Protein AF-S0GVG3-F1 (afdb_monomer)

Sequence (83 aa):
MIEKIINRNIGKSQKCRVKYGNNSEFDLLIVNINDGERVRKFSIEAKHLSSEKDSIYFYPETKNDVVTIRWNHEIENYINEVQ

Organism: NCBI:txid1235789

Nearest PDB structures (foldseek):
  4tla-assembly1_C  TM=2.587E-01  e=3.160E-01  Synechococcus elongatus PCC 7942 = FACHB-805
  2zts-assembly1_A  TM=2.932E-01  e=9.134E-01  Pyrococcus horikoshii
  2dr3-assembly1_B  TM=2.994E-01  e=9.722E-01  Pyrococcus horikoshii OT3
  2dr3-assembly1_C  TM=2.969E-01  e=1.172E+00  Pyrococcus horikoshii OT3
  2dr3-assembly1_E  TM=2.885E-01  e=1.248E+00  Pyrococcus horikoshii OT3

Mean predicted aligned error: 2.94 Å

pLDDT: mean 94.09, std 4.98, range [65.88, 98.19]

Structure (mmCIF, N/CA/C/O backbone):
data_AF-S0GVG3-F1
#
_entry.id   AF-S0GVG3-F1
#
loop_
_atom_site.group_PDB
_atom_site.id
_atom_site.type_symbol
_atom_site.label_atom_id
_atom_site.label_alt_id
_atom_site.label_comp_id
_atom_site.label_asym_id
_atom_site.label_entity_id
_atom_site.label_seq_id
_atom_site.pdbx_PDB_ins_code
_atom_site.Cartn_x
_atom_site.Cartn_y
_atom_site.Cartn_z
_atom_site.occupancy
_atom_site.B_iso_or_equiv
_atom_site.auth_seq_id
_atom_site.auth_comp_id
_atom_site.auth_asym_id
_atom_site.auth_atom_id
_atom_site.pdbx_PDB_model_num
ATOM 1 N N . MET A 1 1 ? -19.103 -3.132 4.855 1.00 86.00 1 MET A N 1
ATOM 2 C CA . MET A 1 1 ? -17.705 -3.000 4.428 1.00 86.00 1 MET A CA 1
ATOM 3 C C . MET A 1 1 ? -17.497 -1.581 3.934 1.00 86.00 1 MET A C 1
ATOM 5 O O . MET A 1 1 ? -18.091 -1.215 2.927 1.00 86.00 1 MET A O 1
ATOM 9 N N . ILE A 1 2 ? -16.763 -0.772 4.690 1.00 96.94 2 ILE A N 1
ATOM 10 C CA . ILE A 1 2 ? -16.413 0.6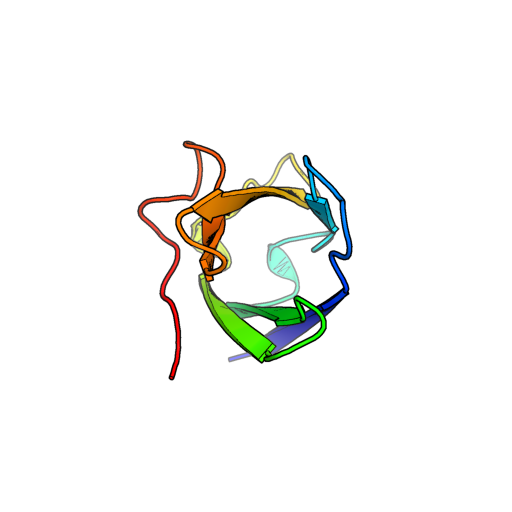11 4.363 1.00 96.94 2 ILE A CA 1
ATOM 11 C C . ILE A 1 2 ? -15.018 0.606 3.741 1.00 96.94 2 ILE A C 1
ATOM 13 O O . ILE A 1 2 ? -14.058 0.149 4.360 1.00 96.94 2 ILE A O 1
ATOM 17 N N . GLU A 1 3 ? -14.901 1.114 2.519 1.00 97.38 3 GLU A N 1
ATOM 18 C CA . GLU A 1 3 ? -13.626 1.209 1.812 1.00 97.38 3 GLU A CA 1
ATOM 19 C C . GLU A 1 3 ? -13.061 2.624 1.904 1.00 97.38 3 GLU A C 1
ATOM 21 O O . GLU A 1 3 ? -13.772 3.614 1.718 1.00 97.38 3 GLU A O 1
ATOM 26 N N . LYS A 1 4 ? -11.751 2.721 2.132 1.00 98.00 4 LYS A N 1
ATOM 27 C CA . LYS A 1 4 ? -11.002 3.970 2.009 1.00 98.00 4 LYS A CA 1
ATOM 28 C C . LYS A 1 4 ? -10.066 3.868 0.821 1.00 98.00 4 LYS A C 1
ATOM 30 O O . LYS A 1 4 ? -9.191 3.011 0.797 1.00 98.00 4 LYS A O 1
ATOM 35 N N . ILE A 1 5 ? -10.232 4.753 -0.157 1.00 98.00 5 ILE A N 1
ATOM 36 C CA . ILE A 1 5 ? -9.445 4.739 -1.394 1.00 98.00 5 ILE A CA 1
ATOM 37 C C . ILE A 1 5 ? -8.447 5.895 -1.374 1.00 98.00 5 ILE A C 1
ATOM 39 O O . ILE A 1 5 ? -8.823 7.051 -1.181 1.00 98.00 5 ILE A O 1
ATOM 43 N N . ILE A 1 6 ? -7.171 5.591 -1.606 1.00 97.94 6 ILE A N 1
ATOM 44 C CA . ILE A 1 6 ? -6.095 6.579 -1.705 1.00 97.94 6 ILE A CA 1
ATOM 45 C C . ILE A 1 6 ? -5.390 6.431 -3.048 1.00 97.94 6 ILE A C 1
ATOM 47 O O . ILE A 1 6 ? -4.873 5.370 -3.382 1.00 97.94 6 ILE A O 1
ATOM 51 N N . ASN A 1 7 ? -5.309 7.532 -3.792 1.00 97.38 7 ASN A N 1
ATOM 52 C CA . ASN A 1 7 ? -4.583 7.600 -5.057 1.00 97.38 7 ASN A CA 1
ATOM 53 C C . ASN A 1 7 ? -3.196 8.219 -4.840 1.00 97.38 7 ASN A C 1
ATOM 55 O O . ASN A 1 7 ? -3.064 9.261 -4.192 1.00 97.38 7 ASN A O 1
ATOM 59 N N . ARG A 1 8 ? -2.152 7.591 -5.386 1.00 96.00 8 ARG A N 1
ATOM 60 C CA . ARG A 1 8 ? -0.756 8.028 -5.275 1.00 96.00 8 ARG A CA 1
ATOM 61 C C . ARG A 1 8 ? -0.084 8.043 -6.640 1.00 96.00 8 ARG A C 1
ATOM 63 O O . ARG A 1 8 ? 0.159 6.993 -7.215 1.00 96.00 8 ARG A O 1
ATOM 70 N N . ASN A 1 9 ? 0.308 9.229 -7.097 1.00 95.06 9 ASN A N 1
ATOM 71 C CA . ASN A 1 9 ? 1.254 9.382 -8.203 1.00 95.06 9 ASN A CA 1
ATOM 72 C C . ASN A 1 9 ? 2.676 9.373 -7.630 1.00 95.06 9 ASN A C 1
ATOM 74 O O . ASN A 1 9 ? 2.946 10.120 -6.683 1.00 95.06 9 ASN A O 1
ATOM 78 N N . ILE A 1 10 ? 3.562 8.525 -8.156 1.00 92.12 10 ILE A N 1
ATOM 79 C CA . ILE A 1 10 ? 4.874 8.285 -7.524 1.00 92.12 10 ILE A CA 1
ATOM 80 C C . ILE A 1 10 ? 6.057 8.908 -8.264 1.00 92.12 10 ILE A C 1
ATOM 82 O O . ILE A 1 10 ? 7.032 9.269 -7.605 1.00 92.12 10 ILE A O 1
ATOM 86 N N . GLY A 1 11 ? 5.970 9.149 -9.576 1.00 85.38 11 GLY A N 1
ATOM 87 C CA . GLY A 1 11 ? 7.055 9.773 -10.345 1.00 85.38 11 GLY A CA 1
ATOM 88 C C . GLY A 1 11 ? 8.420 9.135 -10.039 1.00 85.38 11 GLY A C 1
ATOM 89 O O . GLY A 1 11 ? 8.544 7.918 -10.019 1.00 85.38 11 GLY A O 1
ATOM 90 N N . LYS A 1 12 ? 9.436 9.951 -9.717 1.00 83.19 12 LYS A N 1
ATOM 91 C CA . LYS A 1 12 ? 10.788 9.486 -9.326 1.00 83.19 12 LYS A CA 1
ATOM 92 C C . LYS A 1 12 ? 10.972 9.254 -7.812 1.00 83.19 12 LYS A C 1
ATOM 94 O O . LYS A 1 12 ? 12.104 9.202 -7.328 1.00 83.19 12 LYS A O 1
ATOM 99 N N . SER A 1 13 ? 9.886 9.186 -7.039 1.00 86.88 13 SER A N 1
ATOM 100 C CA . SER A 1 13 ? 9.948 9.100 -5.574 1.00 86.88 13 SER A CA 1
ATOM 101 C C . SER A 1 13 ? 10.503 7.756 -5.111 1.00 86.88 13 SER A C 1
ATOM 103 O O . SER A 1 13 ? 9.998 6.711 -5.497 1.00 86.88 13 SER A O 1
ATOM 105 N N . GLN A 1 14 ? 11.480 7.786 -4.205 1.00 86.94 14 GLN A N 1
ATOM 106 C CA . GLN A 1 14 ? 12.095 6.577 -3.632 1.00 86.94 14 GLN A CA 1
ATOM 107 C C . GLN A 1 14 ? 11.420 6.118 -2.328 1.00 86.94 14 GLN A C 1
ATOM 109 O O . GLN A 1 14 ? 11.606 4.993 -1.883 1.00 86.94 14 GLN A O 1
A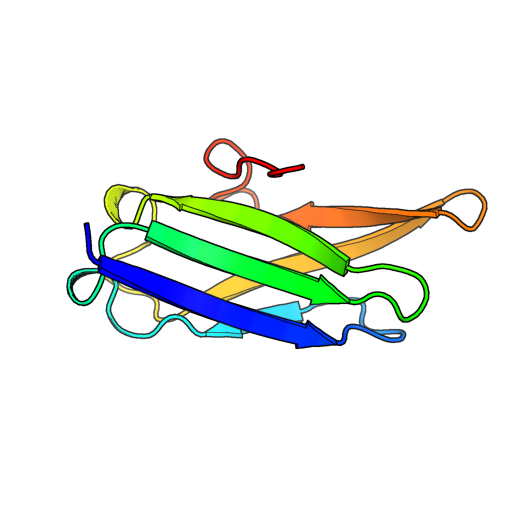TOM 114 N N . LYS A 1 15 ? 10.627 6.989 -1.692 1.00 94.69 15 LYS A N 1
ATOM 115 C CA . LYS A 1 15 ? 9.878 6.702 -0.461 1.00 94.69 15 LYS A CA 1
ATOM 116 C C . LYS A 1 15 ? 8.533 7.411 -0.511 1.00 94.69 15 LYS A C 1
ATOM 118 O O . LYS A 1 15 ? 8.476 8.639 -0.54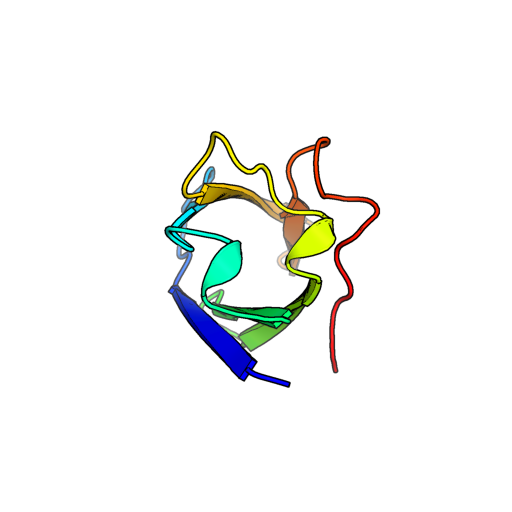3 1.00 94.69 15 LYS A O 1
ATOM 123 N N . CYS A 1 16 ? 7.456 6.642 -0.485 1.00 96.50 16 CYS A N 1
ATOM 124 C CA . CYS A 1 16 ? 6.096 7.144 -0.610 1.00 96.50 16 CYS A CA 1
ATOM 125 C C . CYS A 1 16 ? 5.299 6.852 0.658 1.00 96.50 16 CYS A C 1
ATOM 127 O O . CYS A 1 16 ? 5.316 5.735 1.166 1.00 96.50 16 CYS A O 1
ATOM 129 N N . ARG A 1 17 ? 4.588 7.864 1.162 1.00 96.69 17 ARG A N 1
ATOM 130 C CA . ARG A 1 17 ? 3.698 7.753 2.324 1.00 96.69 17 ARG A CA 1
ATOM 131 C C . ARG A 1 17 ? 2.247 7.659 1.865 1.00 96.69 17 ARG A C 1
ATOM 133 O O . ARG A 1 17 ? 1.805 8.458 1.038 1.00 96.69 17 ARG A O 1
ATOM 140 N N . VAL A 1 18 ? 1.500 6.741 2.465 1.00 97.31 18 VAL A N 1
ATOM 141 C CA . VAL A 1 18 ? 0.047 6.605 2.322 1.00 97.31 18 VAL A CA 1
ATOM 142 C C . VAL A 1 18 ? -0.576 6.969 3.661 1.00 97.31 18 VAL A C 1
ATOM 144 O O . VAL A 1 18 ? -0.449 6.210 4.617 1.00 97.31 18 VAL A O 1
ATOM 147 N N . LYS A 1 19 ? -1.204 8.145 3.755 1.00 97.25 19 LYS A N 1
ATOM 148 C CA . LYS A 1 19 ? -1.872 8.604 4.980 1.00 97.25 19 LYS A CA 1
ATOM 149 C C . LYS A 1 19 ? -3.321 8.126 4.998 1.00 97.25 19 LYS A C 1
ATOM 151 O O . LYS A 1 19 ? -4.141 8.670 4.267 1.00 97.25 19 LYS A O 1
ATOM 156 N N . TYR A 1 20 ? -3.617 7.138 5.834 1.00 95.75 20 TYR A N 1
ATOM 157 C CA . TYR A 1 20 ? -4.948 6.550 5.986 1.00 95.75 20 TYR A CA 1
ATOM 158 C C . TYR A 1 20 ? -5.742 7.131 7.166 1.00 95.75 20 TYR A C 1
ATOM 160 O O . TYR A 1 20 ? -6.959 6.973 7.197 1.00 95.75 20 TYR A O 1
ATOM 168 N N . GLY A 1 21 ? -5.110 7.867 8.085 1.00 96.06 21 GLY A N 1
ATOM 169 C CA . GLY A 1 21 ? -5.803 8.433 9.249 1.00 96.06 21 GLY A CA 1
ATOM 170 C C . GLY A 1 21 ? -6.086 7.371 10.310 1.00 96.06 21 GLY A C 1
ATOM 171 O O . GLY A 1 21 ? -5.220 6.549 10.581 1.00 96.06 21 GLY A O 1
ATOM 172 N N . ASN A 1 22 ? -7.273 7.388 10.913 1.00 95.44 22 ASN A N 1
ATOM 173 C CA . ASN A 1 22 ? -7.655 6.384 11.901 1.00 95.44 22 ASN A CA 1
ATOM 174 C C . ASN A 1 22 ? -8.136 5.099 11.199 1.00 95.44 22 ASN A C 1
ATOM 176 O O . ASN A 1 22 ? -9.020 5.151 10.344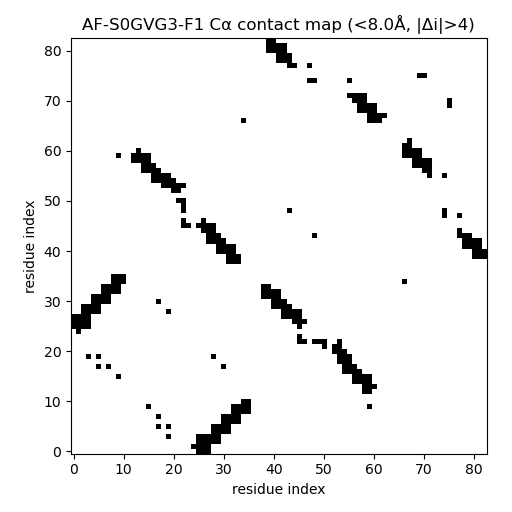 1.00 95.44 22 ASN A O 1
ATOM 180 N N . ASN A 1 23 ? -7.554 3.950 11.552 1.00 94.88 23 ASN A N 1
ATOM 181 C CA . ASN A 1 23 ? -7.918 2.655 10.973 1.00 94.88 23 ASN A CA 1
ATOM 182 C C . ASN A 1 23 ? -9.311 2.165 11.412 1.00 94.88 23 ASN A C 1
ATOM 184 O O . ASN A 1 23 ? -9.860 1.292 10.757 1.00 94.88 23 ASN A O 1
ATOM 188 N N . SER A 1 24 ? -9.923 2.744 12.453 1.00 96.06 24 SER A N 1
ATOM 189 C CA . SER A 1 24 ? -11.293 2.404 12.863 1.00 96.06 24 SER A CA 1
ATOM 190 C C . SER A 1 24 ? -12.383 3.015 11.968 1.00 96.06 24 SER A C 1
ATOM 192 O O . SER A 1 24 ? -13.563 2.758 12.185 1.00 96.06 24 SER A O 1
ATOM 194 N N . GLU A 1 25 ? -12.021 3.875 11.010 1.00 96.44 25 GLU A N 1
ATOM 195 C CA . GLU A 1 25 ? -12.966 4.556 10.110 1.00 96.44 25 GLU A CA 1
ATOM 196 C C . GLU A 1 25 ? -13.347 3.724 8.874 1.00 96.44 25 GLU A C 1
ATOM 198 O O . GLU A 1 25 ? -14.227 4.128 8.115 1.00 96.44 25 GLU A O 1
ATOM 203 N N . PHE A 1 26 ? -12.660 2.609 8.620 1.00 98.00 26 PHE A N 1
ATOM 204 C CA . PHE A 1 26 ? -12.841 1.793 7.421 1.00 98.00 26 PHE A CA 1
ATOM 205 C C . PHE A 1 26 ? -12.490 0.327 7.689 1.00 98.00 26 PHE A C 1
ATOM 207 O O . PHE A 1 26 ? -11.749 0.017 8.613 1.00 98.00 26 PHE A O 1
ATOM 214 N N . ASP A 1 27 ? -12.992 -0.570 6.843 1.00 98.19 27 ASP A N 1
ATOM 215 C CA . ASP A 1 27 ? -12.703 -2.006 6.903 1.00 98.19 27 ASP A CA 1
ATOM 216 C C . ASP A 1 27 ? -11.539 -2.384 5.971 1.00 98.19 27 ASP A C 1
ATOM 218 O O . ASP A 1 27 ? -10.733 -3.261 6.287 1.00 98.19 27 ASP A O 1
ATOM 222 N N . LEU A 1 28 ? -11.427 -1.701 4.825 1.00 97.88 28 LEU A N 1
ATOM 223 C CA . LEU A 1 28 ? -10.439 -1.984 3.783 1.00 97.88 28 LEU A CA 1
ATOM 224 C C . LEU A 1 28 ? -9.795 -0.693 3.263 1.00 97.88 28 LEU A C 1
ATOM 226 O O . LEU A 1 28 ? -10.487 0.239 2.850 1.00 97.88 28 LEU A O 1
ATOM 230 N N . LEU A 1 29 ? -8.464 -0.648 3.250 1.00 97.88 29 LEU A N 1
ATOM 231 C CA . LEU A 1 29 ? -7.690 0.392 2.579 1.00 97.88 29 LEU A CA 1
ATOM 232 C C . LEU A 1 29 ? -7.342 -0.073 1.166 1.00 97.88 29 LEU A C 1
ATOM 234 O O . LEU A 1 29 ? -6.704 -1.109 0.999 1.00 97.88 29 LEU A O 1
ATOM 238 N N . ILE A 1 30 ? -7.700 0.724 0.165 1.00 97.94 30 ILE A N 1
ATOM 239 C CA . ILE A 1 30 ? -7.326 0.527 -1.235 1.00 97.94 30 ILE A CA 1
ATOM 240 C C . ILE A 1 30 ? -6.340 1.623 -1.633 1.00 97.94 30 ILE A C 1
ATOM 242 O O . ILE A 1 30 ? -6.645 2.813 -1.538 1.00 97.94 30 ILE A O 1
ATOM 246 N N . VAL A 1 31 ? -5.159 1.235 -2.109 1.00 98.00 31 VAL A N 1
ATOM 247 C CA . VAL A 1 31 ? -4.127 2.156 -2.590 1.00 98.00 31 VAL A CA 1
ATOM 248 C C . VAL A 1 31 ? -3.937 1.967 -4.087 1.00 98.00 31 VAL A C 1
ATOM 250 O O . VAL A 1 31 ? -3.441 0.935 -4.532 1.00 98.00 31 VAL A O 1
ATOM 253 N N . ASN A 1 32 ? -4.296 2.986 -4.860 1.00 97.69 32 ASN A N 1
ATOM 254 C CA . ASN A 1 32 ? -4.030 3.041 -6.291 1.00 97.69 32 ASN A CA 1
ATOM 255 C C . ASN A 1 32 ? -2.707 3.777 -6.509 1.00 97.69 32 ASN A C 1
ATOM 257 O O . ASN A 1 32 ? -2.597 4.968 -6.204 1.00 97.69 32 ASN A O 1
ATOM 261 N N . ILE A 1 33 ? -1.703 3.077 -7.025 1.00 96.12 33 ILE A N 1
ATOM 262 C CA . ILE A 1 33 ? -0.373 3.619 -7.291 1.00 96.12 33 ILE A CA 1
ATOM 263 C C . ILE A 1 33 ? -0.212 3.797 -8.795 1.00 96.12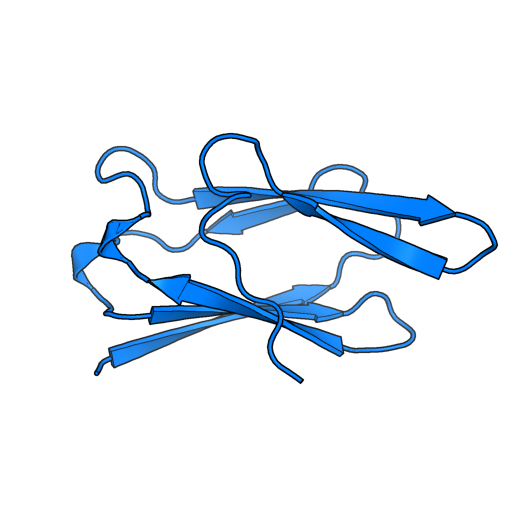 33 ILE A C 1
ATOM 265 O O . ILE A 1 33 ? -0.231 2.821 -9.536 1.00 96.12 33 ILE A O 1
ATOM 269 N N . ASN A 1 34 ? -0.041 5.041 -9.226 1.00 94.62 34 ASN A N 1
ATOM 270 C CA . ASN A 1 34 ? 0.223 5.412 -10.606 1.00 94.62 34 ASN A CA 1
ATOM 271 C C . ASN A 1 34 ? 1.708 5.751 -10.783 1.00 94.62 34 ASN A C 1
ATOM 273 O O . ASN A 1 34 ? 2.202 6.727 -10.199 1.00 94.62 34 ASN A O 1
ATOM 277 N N . ASP A 1 35 ? 2.405 4.949 -11.583 1.00 91.00 35 ASP A N 1
ATOM 278 C CA . ASP A 1 35 ? 3.819 5.141 -11.926 1.00 91.00 35 ASP A CA 1
ATOM 279 C C . ASP A 1 35 ? 4.035 6.048 -13.153 1.00 91.00 35 ASP A C 1
ATOM 281 O O . ASP A 1 35 ? 5.170 6.416 -13.448 1.00 91.00 35 ASP A O 1
ATOM 285 N N . GLY A 1 36 ? 2.954 6.497 -13.799 1.00 89.94 36 GLY A N 1
ATOM 286 C CA . GLY A 1 36 ? 2.973 7.300 -15.023 1.00 89.94 36 GLY A CA 1
ATOM 287 C C . GLY A 1 36 ? 2.707 6.482 -16.287 1.00 89.94 36 GLY A C 1
ATOM 288 O O . GLY A 1 36 ? 2.294 7.058 -17.289 1.00 89.94 36 GLY A O 1
ATOM 289 N N . GLU A 1 37 ? 2.870 5.160 -16.225 1.00 89.31 37 GLU A N 1
ATOM 290 C CA . GLU A 1 37 ? 2.547 4.234 -17.315 1.00 89.31 37 GLU A CA 1
ATOM 291 C C . GLU A 1 37 ? 1.264 3.455 -17.018 1.00 89.31 37 GLU A C 1
ATOM 293 O O . GLU A 1 37 ? 0.440 3.226 -17.905 1.00 89.31 37 GLU A O 1
ATOM 298 N N . ARG A 1 38 ? 1.073 3.061 -15.757 1.00 90.62 38 ARG A N 1
ATOM 299 C CA . ARG A 1 38 ? -0.058 2.252 -15.304 1.00 90.62 38 ARG A CA 1
ATOM 300 C C . ARG A 1 38 ? -0.442 2.551 -13.864 1.00 90.62 38 ARG A C 1
ATOM 302 O O . ARG A 1 38 ? 0.324 3.087 -13.066 1.00 90.62 38 ARG A O 1
ATOM 309 N N . VAL A 1 39 ? -1.650 2.113 -13.523 1.00 94.12 39 VAL A N 1
ATOM 310 C CA . VAL A 1 39 ? -2.157 2.110 -12.153 1.00 94.12 39 VAL A CA 1
ATOM 311 C C . VAL A 1 39 ? -2.149 0.682 -11.624 1.00 94.12 39 VAL A C 1
ATOM 313 O O . VAL A 1 39 ? -2.761 -0.201 -12.218 1.00 94.12 39 VAL A O 1
ATOM 316 N N . ARG A 1 40 ? -1.481 0.463 -10.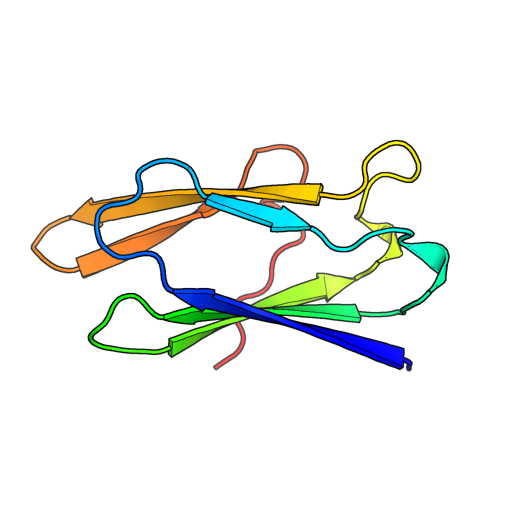492 1.00 94.19 40 ARG A N 1
ATOM 317 C CA . ARG A 1 40 ? -1.523 -0.787 -9.724 1.00 94.19 40 ARG A CA 1
ATOM 318 C C . ARG A 1 40 ? -2.384 -0.579 -8.487 1.00 94.19 40 ARG A C 1
ATOM 320 O O . ARG A 1 40 ? -2.220 0.428 -7.793 1.00 94.19 40 ARG A O 1
ATOM 327 N N . LYS A 1 41 ? -3.300 -1.503 -8.207 1.00 97.38 41 LYS A N 1
ATOM 328 C CA . LYS A 1 41 ? -4.189 -1.432 -7.045 1.00 97.38 41 LYS A CA 1
ATOM 329 C C . LYS A 1 41 ? -3.710 -2.403 -5.970 1.00 97.38 41 LYS A C 1
ATOM 331 O O . LYS A 1 41 ? -3.452 -3.566 -6.244 1.00 97.38 41 LYS A O 1
ATOM 336 N N . PHE A 1 42 ? -3.636 -1.927 -4.736 1.00 97.75 42 PHE A N 1
ATOM 337 C CA . PHE A 1 42 ? -3.298 -2.733 -3.566 1.00 97.75 42 PHE A CA 1
ATOM 338 C C . PHE A 1 42 ? -4.395 -2.608 -2.520 1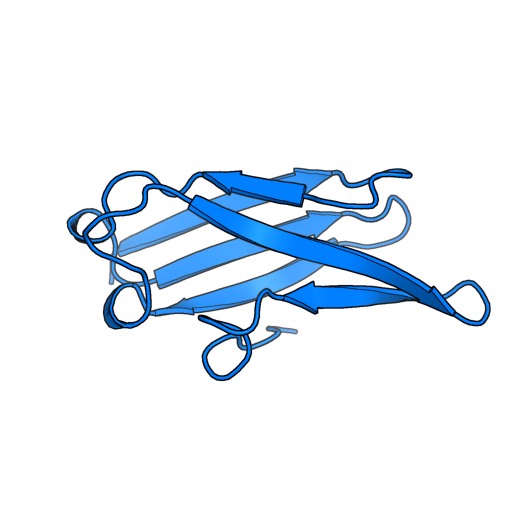.00 97.75 42 PHE A C 1
ATOM 340 O O . PHE A 1 42 ? -5.016 -1.552 -2.403 1.00 97.75 42 PHE A O 1
ATOM 347 N N . SER A 1 43 ? -4.621 -3.669 -1.756 1.00 97.69 43 SER A N 1
ATOM 348 C CA . SER A 1 43 ? -5.615 -3.713 -0.688 1.00 97.69 43 SER A CA 1
ATOM 349 C C . SER A 1 43 ? -5.015 -4.232 0.617 1.00 97.69 43 SER A C 1
ATOM 351 O O . SER A 1 43 ? -4.106 -5.065 0.597 1.00 97.69 43 SER A O 1
ATOM 353 N N . ILE A 1 44 ? -5.502 -3.699 1.741 1.00 97.62 44 ILE A N 1
ATOM 354 C CA . ILE A 1 44 ? -5.085 -4.062 3.103 1.00 97.62 44 ILE A CA 1
ATOM 355 C C . ILE A 1 44 ? -6.305 -3.974 4.018 1.00 97.62 44 ILE A C 1
ATOM 357 O O . ILE A 1 44 ? -6.960 -2.929 4.065 1.00 97.62 44 ILE A O 1
ATOM 361 N N . GLU A 1 45 ? -6.606 -5.031 4.771 1.00 97.75 45 GLU A N 1
ATOM 362 C CA . GLU A 1 45 ? -7.643 -4.966 5.807 1.00 97.75 45 GLU A CA 1
ATOM 363 C C . GLU A 1 45 ? -7.197 -4.044 6.950 1.00 97.75 45 GLU A C 1
ATOM 365 O O . GLU A 1 45 ? -6.066 -4.130 7.436 1.00 97.75 45 GLU A O 1
ATOM 370 N N . ALA A 1 46 ? -8.098 -3.190 7.432 1.00 97.38 46 ALA A N 1
ATOM 371 C CA . ALA A 1 46 ? -7.783 -2.184 8.444 1.00 97.38 46 ALA A CA 1
ATOM 372 C C . ALA A 1 46 ? -7.253 -2.780 9.760 1.00 97.38 46 ALA A C 1
ATOM 374 O O . ALA A 1 46 ? -6.429 -2.158 10.431 1.00 97.38 46 ALA A O 1
ATOM 375 N N . LYS A 1 47 ? -7.650 -4.020 10.086 1.00 96.81 47 LYS A N 1
ATOM 376 C CA . LYS A 1 47 ? -7.168 -4.777 11.256 1.00 96.81 47 LYS A CA 1
ATOM 377 C C . LYS A 1 47 ? -5.654 -5.032 11.253 1.00 96.81 47 LYS A C 1
ATOM 379 O O . LYS A 1 47 ? -5.088 -5.312 12.303 1.00 96.81 47 LYS A O 1
ATOM 384 N N . HIS A 1 48 ? -5.007 -4.957 10.087 1.00 97.31 48 HIS A N 1
ATOM 385 C CA . HIS A 1 48 ? -3.557 -5.114 9.938 1.00 97.31 48 HIS A CA 1
ATOM 386 C C . HIS A 1 48 ? -2.800 -3.779 9.990 1.00 97.31 48 HIS A C 1
ATOM 388 O O . HIS A 1 48 ? -1.571 -3.769 10.013 1.00 97.31 48 HIS A O 1
ATOM 394 N N . LEU A 1 49 ? -3.511 -2.648 10.013 1.00 96.75 49 LEU A N 1
ATOM 395 C CA . LEU A 1 49 ? -2.913 -1.327 10.173 1.00 96.75 49 LEU A CA 1
ATOM 396 C C . LEU A 1 49 ? -2.713 -1.011 11.656 1.00 96.75 49 LEU A C 1
ATOM 398 O O . LEU A 1 49 ? -3.505 -1.409 12.508 1.00 96.75 49 LEU A O 1
ATOM 402 N N . SER A 1 50 ? -1.664 -0.251 11.962 1.00 94.56 50 SER A N 1
ATOM 403 C CA . SER A 1 50 ? -1.382 0.186 13.330 1.00 94.56 50 SER A CA 1
ATOM 404 C C . SER A 1 50 ? -2.451 1.161 13.834 1.00 94.56 50 SER A C 1
ATOM 406 O O . SER A 1 50 ? -2.818 2.094 13.119 1.00 94.56 50 SER A O 1
ATOM 408 N N . SER A 1 51 ? -2.877 0.985 15.088 1.00 92.75 51 SER A N 1
ATOM 409 C CA . SER A 1 51 ? -3.739 1.92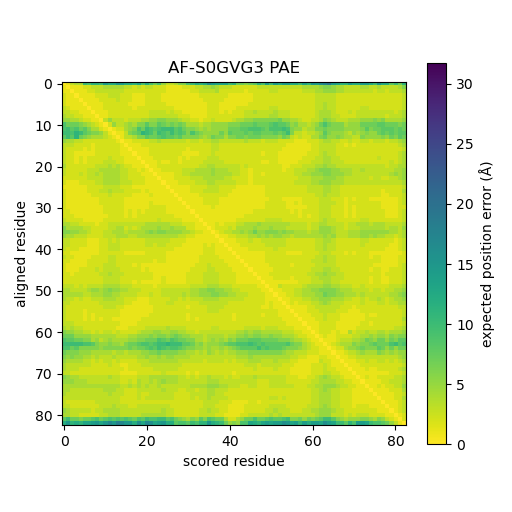4 15.822 1.00 92.75 51 SER A CA 1
ATOM 410 C C . SER A 1 51 ? -3.006 3.181 16.307 1.00 92.75 51 SER A C 1
ATOM 412 O O . SER A 1 51 ? -3.644 4.143 16.721 1.00 92.75 51 SER A O 1
ATOM 414 N N . GLU A 1 52 ? -1.671 3.181 16.281 1.00 95.00 52 GLU A N 1
ATOM 415 C CA . GLU A 1 52 ? -0.827 4.293 16.748 1.00 95.00 52 GLU A CA 1
ATOM 416 C C . GLU A 1 52 ? -0.289 5.152 15.596 1.00 95.00 52 GLU A C 1
ATOM 418 O O . GLU A 1 52 ? 0.207 6.259 15.811 1.00 95.00 52 GLU A O 1
ATOM 423 N N . LYS A 1 53 ? -0.367 4.649 14.359 1.00 95.81 53 LYS A N 1
ATOM 424 C CA . LYS A 1 53 ? 0.107 5.340 13.157 1.00 95.81 53 LYS A CA 1
ATOM 425 C C . LYS A 1 53 ? -1.074 5.738 12.287 1.00 95.81 53 LYS A C 1
ATOM 427 O O . LYS A 1 53 ? -2.077 5.041 12.213 1.00 95.81 53 LYS A O 1
ATOM 432 N N . ASP A 1 54 ? -0.902 6.831 11.555 1.00 96.75 54 ASP A N 1
ATOM 433 C CA . ASP A 1 54 ? -1.880 7.329 10.583 1.00 96.75 54 ASP A CA 1
ATOM 434 C C . ASP A 1 54 ? -1.502 6.995 9.131 1.00 96.75 54 ASP A C 1
ATOM 436 O O . ASP A 1 54 ? -2.125 7.495 8.187 1.00 96.75 54 ASP A O 1
ATOM 440 N N . SER A 1 55 ? -0.399 6.267 8.933 1.00 97.44 55 SER A N 1
ATOM 441 C CA . SER A 1 55 ? 0.199 6.066 7.620 1.00 97.44 55 SER A CA 1
ATOM 442 C C . SER A 1 55 ? 1.110 4.847 7.518 1.00 97.44 55 SER A C 1
ATOM 444 O O . SER A 1 55 ? 1.732 4.428 8.491 1.00 97.44 55 SER A O 1
ATOM 446 N N . ILE A 1 56 ? 1.215 4.325 6.295 1.00 97.06 56 ILE A N 1
ATOM 447 C CA . ILE A 1 56 ? 2.175 3.293 5.882 1.00 97.06 56 ILE A CA 1
ATOM 448 C C . ILE A 1 56 ? 3.091 3.826 4.779 1.00 97.06 56 ILE A C 1
ATOM 450 O O . ILE A 1 56 ? 2.826 4.879 4.183 1.00 97.06 56 ILE A O 1
ATOM 454 N N . TYR A 1 57 ? 4.171 3.096 4.508 1.00 97.44 57 TYR A N 1
ATOM 455 C CA . TYR A 1 57 ? 5.165 3.476 3.512 1.00 97.44 57 TYR A CA 1
ATOM 456 C C . TYR A 1 57 ? 5.384 2.372 2.487 1.00 97.44 57 TYR A C 1
ATOM 458 O O . TYR A 1 57 ? 5.353 1.187 2.809 1.00 97.44 57 TYR A O 1
ATOM 466 N N . PHE A 1 58 ? 5.684 2.790 1.266 1.00 97.25 58 PHE A N 1
ATOM 467 C CA . PHE A 1 58 ? 6.196 1.920 0.221 1.00 97.25 58 PHE A CA 1
ATOM 468 C C . PHE A 1 58 ? 7.337 2.598 -0.535 1.00 97.25 58 PHE A C 1
ATOM 470 O O . PHE A 1 58 ? 7.536 3.815 -0.462 1.00 97.25 58 PHE A O 1
ATOM 477 N N . TYR A 1 59 ? 8.079 1.786 -1.269 1.00 96.12 59 TYR A N 1
ATOM 478 C CA . TYR A 1 59 ? 9.316 2.120 -1.946 1.00 96.12 59 TYR A CA 1
ATOM 479 C C . TYR A 1 59 ? 9.193 1.608 -3.381 1.00 96.12 59 TYR A C 1
ATOM 481 O O . TYR A 1 59 ? 9.178 0.393 -3.597 1.00 96.12 59 TYR A O 1
ATOM 489 N N . PRO A 1 60 ? 9.008 2.507 -4.357 1.00 94.50 60 PRO A N 1
ATOM 490 C CA . PRO A 1 60 ? 9.126 2.147 -5.758 1.00 94.50 60 PRO A CA 1
ATOM 491 C C . PRO A 1 60 ? 10.551 1.701 -6.066 1.00 94.50 60 PRO A C 1
ATOM 493 O O . PRO A 1 60 ? 11.511 2.358 -5.668 1.00 94.50 60 PRO A O 1
ATOM 496 N N . GLU A 1 61 ? 10.681 0.609 -6.798 1.00 91.75 61 GLU A N 1
ATOM 497 C CA . GLU A 1 61 ? 11.953 0.086 -7.279 1.00 91.75 61 GLU A CA 1
ATOM 498 C C . GLU A 1 61 ? 11.846 -0.094 -8.789 1.00 91.75 61 GLU A C 1
ATOM 500 O O . GLU A 1 61 ? 10.854 -0.626 -9.281 1.00 91.75 61 GLU A O 1
ATOM 505 N N . THR A 1 62 ? 12.845 0.364 -9.538 1.00 88.56 62 THR A N 1
ATOM 506 C CA . THR A 1 62 ? 12.881 0.193 -10.994 1.00 88.56 62 THR A CA 1
ATOM 507 C C . THR A 1 62 ? 13.910 -0.866 -11.339 1.00 88.56 62 THR A C 1
ATOM 509 O O . THR A 1 62 ? 15.088 -0.723 -11.009 1.00 88.56 62 THR A O 1
ATOM 512 N N . LYS A 1 63 ? 13.478 -1.924 -12.025 1.00 86.62 63 LYS A N 1
ATOM 513 C CA . LYS A 1 63 ? 14.356 -2.987 -12.516 1.00 86.62 63 LYS A CA 1
ATOM 514 C C . LYS A 1 63 ? 13.985 -3.322 -13.953 1.00 86.62 63 LYS A C 1
ATOM 516 O O . LYS A 1 63 ? 12.843 -3.680 -14.207 1.00 86.62 63 LYS A O 1
ATOM 521 N N . ASN A 1 64 ? 14.948 -3.234 -14.874 1.00 86.94 64 ASN A N 1
ATOM 522 C CA . ASN A 1 64 ? 14.730 -3.450 -16.314 1.00 86.94 64 ASN A CA 1
ATOM 523 C C . ASN A 1 64 ? 13.542 -2.628 -16.849 1.00 86.94 64 ASN A C 1
ATOM 525 O O . ASN A 1 64 ? 12.635 -3.184 -17.459 1.00 86.94 64 ASN A O 1
ATOM 529 N N . ASP A 1 65 ? 13.511 -1.335 -16.512 1.00 83.88 65 ASP A N 1
ATOM 530 C CA . ASP A 1 65 ? 12.438 -0.385 -16.852 1.00 83.88 65 ASP A CA 1
ATOM 531 C C . ASP A 1 65 ? 11.041 -0.733 -16.301 1.00 83.88 65 ASP A C 1
ATOM 533 O O . ASP A 1 65 ? 10.063 -0.052 -16.581 1.00 83.88 65 ASP A O 1
ATOM 537 N N . VAL A 1 66 ? 10.936 -1.743 -15.434 1.00 84.62 66 VAL A N 1
ATOM 538 C CA . VAL A 1 66 ? 9.693 -2.114 -14.754 1.00 84.62 66 VAL A CA 1
ATOM 539 C C . VAL A 1 66 ? 9.688 -1.553 -13.337 1.00 84.62 66 VAL A C 1
ATOM 541 O O . VAL A 1 66 ? 10.586 -1.840 -12.543 1.00 84.62 66 VAL A O 1
ATOM 544 N N . VAL A 1 67 ? 8.648 -0.785 -12.998 1.00 89.50 67 VAL A N 1
ATOM 545 C CA . VAL A 1 67 ? 8.412 -0.299 -11.631 1.00 89.50 67 VAL A CA 1
ATOM 546 C C . VAL A 1 67 ? 7.713 -1.369 -10.785 1.00 89.50 67 VAL A C 1
ATOM 548 O O . VAL A 1 67 ? 6.575 -1.774 -11.044 1.00 89.50 67 VAL A O 1
ATOM 551 N N . THR A 1 68 ? 8.387 -1.808 -9.727 1.00 91.31 68 THR A N 1
ATOM 552 C CA . THR A 1 68 ? 7.844 -2.656 -8.664 1.00 91.31 68 THR A CA 1
ATOM 553 C C . THR A 1 68 ? 7.612 -1.856 -7.390 1.00 91.31 68 THR A C 1
ATOM 555 O O . THR A 1 68 ? 8.257 -0.839 -7.153 1.00 91.31 68 THR A O 1
ATOM 558 N N . ILE A 1 69 ? 6.672 -2.303 -6.558 1.00 94.62 69 ILE A N 1
ATOM 559 C CA . ILE A 1 69 ? 6.344 -1.653 -5.289 1.00 94.62 69 ILE A CA 1
ATOM 560 C C . ILE A 1 69 ? 6.760 -2.579 -4.156 1.00 94.62 69 ILE A C 1
ATOM 562 O O . ILE A 1 69 ? 6.223 -3.679 -4.037 1.00 94.62 69 ILE A O 1
ATOM 566 N N . ARG A 1 70 ? 7.686 -2.121 -3.314 1.00 95.31 70 ARG A N 1
ATOM 567 C CA . ARG A 1 70 ? 8.026 -2.789 -2.059 1.00 95.31 70 ARG A CA 1
ATOM 568 C C . ARG A 1 70 ? 7.380 -2.053 -0.899 1.00 95.31 70 ARG A C 1
ATOM 570 O O . ARG A 1 70 ? 7.564 -0.850 -0.738 1.00 95.31 70 ARG A O 1
ATOM 577 N N . TRP A 1 71 ? 6.635 -2.765 -0.074 1.00 96.75 71 TRP A N 1
ATOM 578 C CA . TRP A 1 71 ? 5.999 -2.194 1.105 1.00 96.75 71 TRP A CA 1
ATOM 579 C C . TRP A 1 71 ? 6.917 -2.276 2.331 1.00 96.75 71 TRP A C 1
ATOM 581 O O . TRP A 1 71 ? 7.917 -2.990 2.316 1.00 96.75 71 TRP A O 1
ATOM 591 N N . ASN A 1 72 ? 6.650 -1.498 3.383 1.00 95.25 72 ASN A N 1
ATOM 592 C CA . ASN A 1 72 ? 7.405 -1.639 4.629 1.00 95.25 72 ASN A CA 1
ATOM 593 C C . ASN A 1 72 ? 7.112 -2.993 5.300 1.00 95.25 72 ASN A C 1
ATOM 595 O O . ASN A 1 72 ? 5.978 -3.466 5.284 1.00 95.25 72 ASN A O 1
ATOM 599 N N . HIS A 1 73 ? 8.122 -3.557 5.968 1.00 94.06 73 HIS A N 1
ATOM 600 C CA . HIS A 1 73 ? 8.058 -4.888 6.590 1.00 94.06 73 HIS A CA 1
ATOM 601 C C . HIS A 1 73 ? 6.859 -5.108 7.522 1.00 94.06 73 HIS A C 1
ATOM 603 O O . HIS A 1 73 ? 6.360 -6.220 7.642 1.00 94.06 73 HIS A O 1
ATOM 609 N N . GLU A 1 74 ? 6.368 -4.051 8.170 1.00 92.75 74 GLU A N 1
ATOM 610 C CA . GLU A 1 74 ? 5.238 -4.140 9.100 1.00 92.75 74 GLU A CA 1
ATOM 611 C C . GLU A 1 74 ? 3.933 -4.592 8.431 1.00 92.75 74 GLU A C 1
ATOM 613 O O . GLU A 1 74 ? 3.113 -5.219 9.097 1.00 92.75 74 GLU A O 1
ATOM 618 N N . ILE A 1 75 ? 3.727 -4.275 7.144 1.00 94.94 75 ILE A N 1
ATOM 619 C CA . ILE A 1 75 ? 2.481 -4.614 6.439 1.00 94.94 75 ILE A CA 1
ATOM 620 C C . ILE A 1 75 ? 2.672 -5.425 5.157 1.00 94.94 75 ILE A C 1
ATOM 622 O O . ILE A 1 75 ? 1.682 -5.812 4.544 1.00 94.94 75 ILE A O 1
ATOM 626 N N . GLU A 1 76 ? 3.911 -5.710 4.746 1.00 95.31 76 GLU A N 1
ATOM 627 C CA . GLU A 1 76 ? 4.197 -6.349 3.452 1.00 95.31 76 GLU A CA 1
ATOM 628 C C . GLU A 1 76 ? 3.508 -7.712 3.284 1.00 95.31 76 GLU A C 1
ATOM 630 O O . GLU A 1 76 ? 3.056 -8.031 2.190 1.00 95.31 76 GLU A O 1
ATOM 635 N N . ASN A 1 77 ? 3.340 -8.465 4.377 1.00 96.94 77 ASN A N 1
ATOM 636 C CA . ASN A 1 77 ? 2.683 -9.778 4.381 1.00 96.94 77 ASN A CA 1
ATOM 637 C C . ASN A 1 77 ? 1.145 -9.709 4.365 1.00 96.94 77 ASN A C 1
ATOM 639 O O . ASN A 1 77 ? 0.492 -10.742 4.250 1.00 96.94 77 ASN A O 1
ATOM 643 N N . TYR A 1 78 ? 0.562 -8.516 4.508 1.00 97.19 78 TYR A N 1
ATOM 644 C CA . TYR A 1 78 ? -0.892 -8.298 4.538 1.00 97.19 78 TYR A 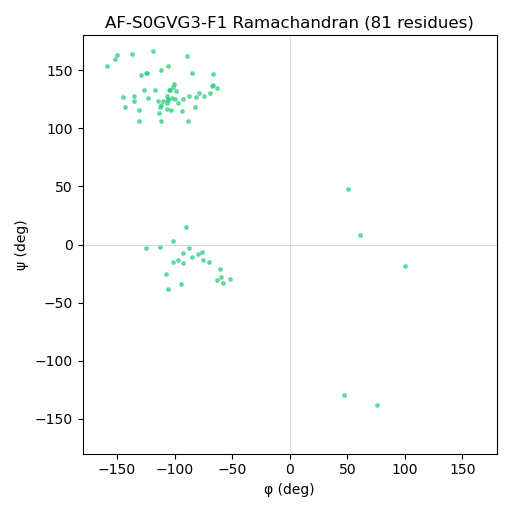CA 1
ATOM 645 C C . TYR A 1 78 ? -1.401 -7.520 3.316 1.00 97.19 78 TYR A C 1
ATOM 647 O O . TYR A 1 78 ? -2.601 -7.273 3.190 1.00 97.19 78 TYR A O 1
ATOM 655 N N . ILE A 1 79 ? -0.493 -7.110 2.428 1.00 96.75 79 ILE A N 1
ATOM 656 C CA . ILE A 1 79 ? -0.814 -6.445 1.167 1.00 96.75 79 ILE A CA 1
ATOM 657 C C . ILE A 1 79 ? -1.263 -7.490 0.154 1.00 96.75 79 ILE A C 1
ATOM 659 O O . ILE A 1 79 ? -0.533 -8.436 -0.131 1.00 96.75 79 ILE A O 1
ATOM 663 N N . ASN A 1 80 ? -2.398 -7.236 -0.488 1.00 96.19 80 ASN A N 1
ATOM 664 C CA . ASN A 1 80 ? -2.801 -7.963 -1.685 1.00 96.19 80 ASN A CA 1
ATOM 665 C C . ASN A 1 80 ? -2.823 -7.012 -2.878 1.00 96.19 80 ASN A C 1
ATOM 667 O O . ASN A 1 80 ? -3.517 -5.993 -2.847 1.00 96.19 80 ASN A O 1
ATOM 671 N N . GLU A 1 81 ? -2.079 -7.336 -3.932 1.00 94.88 81 GLU A N 1
ATOM 672 C CA . GLU A 1 81 ? -2.246 -6.668 -5.220 1.00 94.88 81 GLU A CA 1
ATOM 673 C C . GLU A 1 81 ? -3.532 -7.169 -5.879 1.00 94.88 81 GLU A C 1
ATOM 675 O O . GLU A 1 81 ? -3.760 -8.373 -5.992 1.00 94.88 81 GLU A O 1
ATOM 680 N N . VAL A 1 82 ? -4.385 -6.233 -6.276 1.00 88.81 82 VAL A N 1
ATOM 681 C CA . VAL A 1 82 ? -5.684 -6.503 -6.888 1.00 88.81 82 VAL A CA 1
ATOM 682 C C . VAL A 1 82 ? -5.557 -6.193 -8.376 1.00 88.81 82 VAL A C 1
ATOM 684 O O . VAL A 1 82 ? -5.131 -5.091 -8.731 1.00 88.81 82 VAL A O 1
ATOM 687 N N . GLN A 1 83 ? -5.888 -7.171 -9.222 1.00 65.88 83 GLN A N 1
ATOM 688 C CA . GLN A 1 83 ? -5.957 -6.997 -10.678 1.00 65.88 83 GLN A CA 1
ATOM 689 C C . GLN A 1 83 ? -7.205 -6.217 -11.094 1.00 65.88 83 GLN A C 1
ATOM 691 O O . GLN A 1 83 ? -8.264 -6.399 -10.449 1.00 65.88 83 GLN A O 1
#

Foldseek 3Di:
DFEDEAEEEQAPNFKDKDFQAALVVGQKYWYWYHPPPDTWIKMAGSVLDDRVDRIWMWGWDADPNDTDIGTDPSCRVRIDTDD

Radius of gyration: 12.45 Å; Cα contacts (8 Å, |Δi|>4): 167; chains: 1; bounding box: 32×20×34 Å

Solvent-accessible surface area (backbone atoms only — not comparable to full-atom values): 4953 Å² total; per-residue (Å²): 135,44,74,42,79,44,82,40,80,45,72,91,49,65,69,47,76,48,78,71,46,64,44,90,78,34,48,33,40,34,40,37,40,30,63,86,87,53,75,49,37,34,37,33,52,24,89,69,52,57,91,89,46,42,58,52,50,36,29,56,41,76,56,96,92,41,80,44,80,44,56,41,82,88,44,46,90,58,57,41,80,52,132

Secondary structure (DSSP, 8-state):
--EEEEEEE-TT-SSEEEE---GGG-SEEEEEEE-SS-EEEEEEEGGGS-SS-SEEEEEEEEETTEEEEEEPTTTGGG-EEE-